Protein AF-A0A1Q8SR42-F1 (afdb_monomer)

pLDDT: mean 71.69, std 20.74, range [32.56, 95.12]

Solvent-accessible surface area (backbone atoms only — not comparable to full-atom values): 9756 Å² total; per-residue (Å²): 141,80,82,85,87,84,89,80,90,85,88,84,90,80,85,90,80,84,77,85,74,76,82,79,74,90,88,49,85,67,69,64,60,68,50,62,45,77,42,57,42,52,32,47,34,38,63,39,79,95,48,88,65,30,14,28,26,35,29,79,81,44,82,86,52,66,36,73,28,71,37,67,66,55,9,49,56,52,43,66,68,43,51,53,65,49,51,52,50,39,49,74,72,72,46,77,87,69,80,56,95,53,84,65,73,58,55,89,78,70,63,89,73,44,79,50,43,38,37,37,40,36,44,47,66,53,96,91,47,76,46,73,46,79,45,70,58,55,72,67,62,46,49,60,59,60,62,71,69,67,73,84,127

Sequence (153 aa):
MDLLPIARSSVSQNAMGRRHQSAVSPDHPEALRTRMQEFFFDVVIRPAGSSRKHWEALVPALPGLRVEAPSDMEVFERLQELIVPFLARQLANGESVPRQSRVGHYMGRYGLVFWQFLWVRLGPLRSGQSVIEPFFPDIDELLMHLDGDVVEE

InterPro domains:
  IPR035069 Antitoxin HicB/UPF0150 [SSF143100] (50-100)

Foldseek 3Di:
DDDDDDDDDDDDDDDDDDDDDPPDDPDDPVVVLQDWDKAKWKWAWAQDPPDNQKIKIDTPQLPPLMDMDRDSVVNVVVSVVVVVVSVVVCVVVVHDRGHDPDPCPCVVPPPHDDIWMKMWIWGRDPPPDTDTDIDTDDPVVVVVVVVVPPPPD

Mean predicted aligned error: 14.63 Å

Organism: NCBI:txid404433

Structure (mmCIF, N/CA/C/O backbone):
data_AF-A0A1Q8SR42-F1
#
_entry.id   AF-A0A1Q8SR42-F1
#
loop_
_atom_site.group_PDB
_atom_site.id
_atom_site.type_symbol
_atom_site.label_atom_id
_atom_site.label_alt_id
_atom_site.label_comp_id
_atom_site.label_asym_id
_atom_site.label_entity_id
_atom_site.label_seq_id
_atom_site.pdbx_PDB_ins_code
_atom_site.Cartn_x
_atom_site.Cartn_y
_atom_site.Cartn_z
_atom_site.occupancy
_atom_site.B_iso_or_equiv
_atom_site.auth_seq_id
_atom_site.auth_comp_id
_atom_site.auth_asym_id
_atom_site.auth_atom_id
_atom_site.pdbx_PDB_model_num
ATOM 1 N N . MET A 1 1 ? 6.366 -8.185 98.482 1.00 36.28 1 MET A N 1
ATOM 2 C CA . MET A 1 1 ? 7.774 -7.755 98.430 1.00 36.28 1 MET A CA 1
ATOM 3 C C . MET A 1 1 ? 8.423 -8.581 97.338 1.00 36.28 1 MET A C 1
ATOM 5 O O . MET A 1 1 ? 8.343 -9.792 97.434 1.00 36.28 1 MET A O 1
ATOM 9 N N . ASP A 1 2 ? 8.946 -8.071 96.237 1.00 36.41 2 ASP A N 1
ATOM 10 C CA . ASP A 1 2 ? 9.178 -6.705 95.793 1.00 36.41 2 ASP A CA 1
ATOM 11 C C . ASP A 1 2 ? 9.471 -6.735 94.280 1.00 36.41 2 ASP A C 1
ATOM 13 O O . ASP A 1 2 ? 10.074 -7.681 93.786 1.00 36.41 2 ASP A O 1
ATOM 17 N N . LEU A 1 3 ? 9.031 -5.669 93.605 1.00 35.62 3 LEU A N 1
ATOM 18 C CA . LEU A 1 3 ? 9.688 -4.951 92.501 1.00 35.62 3 LEU A CA 1
ATOM 19 C C . LEU A 1 3 ? 9.977 -5.646 91.146 1.00 35.62 3 LEU A C 1
ATOM 21 O O . LEU A 1 3 ? 10.879 -6.461 90.981 1.00 35.62 3 LEU A O 1
ATOM 25 N N . LEU A 1 4 ? 9.276 -5.131 90.125 1.00 41.72 4 LEU A N 1
ATOM 26 C CA . LEU A 1 4 ? 9.723 -5.042 88.725 1.00 41.72 4 LEU A CA 1
ATOM 27 C C . LEU A 1 4 ? 11.046 -4.263 88.598 1.00 41.72 4 LEU A C 1
ATOM 29 O O . LEU A 1 4 ? 11.344 -3.409 89.437 1.00 41.72 4 LEU A O 1
ATOM 33 N N . PRO A 1 5 ? 11.700 -4.370 87.429 1.00 53.53 5 PRO A N 1
ATOM 34 C CA . PRO A 1 5 ? 12.157 -3.162 86.753 1.00 53.53 5 PRO A CA 1
ATOM 35 C C . PRO A 1 5 ? 11.677 -3.044 85.296 1.00 53.53 5 PRO A C 1
ATOM 37 O O . PRO A 1 5 ? 11.346 -4.011 84.614 1.00 53.53 5 PRO A O 1
ATOM 40 N N . ILE A 1 6 ? 11.628 -1.782 84.870 1.00 40.09 6 ILE A N 1
ATOM 41 C CA . ILE A 1 6 ? 11.113 -1.206 83.621 1.00 40.09 6 ILE A CA 1
ATOM 42 C C . ILE A 1 6 ? 12.276 -0.932 82.639 1.00 40.09 6 ILE A C 1
ATOM 44 O O . ILE A 1 6 ? 13.402 -0.733 83.086 1.00 40.09 6 ILE A O 1
ATOM 48 N N . ALA A 1 7 ? 11.923 -0.757 81.350 1.00 35.50 7 ALA A N 1
ATOM 49 C CA . ALA A 1 7 ? 12.608 -0.011 80.263 1.00 35.50 7 ALA A CA 1
ATOM 50 C C . ALA A 1 7 ? 13.416 -0.868 79.262 1.00 35.50 7 ALA A C 1
ATOM 52 O O . ALA A 1 7 ? 14.078 -1.808 79.664 1.00 35.50 7 ALA A O 1
ATOM 53 N N . ARG A 1 8 ? 13.486 -0.592 77.948 1.00 34.59 8 ARG A N 1
ATOM 54 C CA . ARG A 1 8 ? 12.867 0.392 77.029 1.00 34.59 8 ARG A CA 1
ATOM 55 C C . ARG A 1 8 ? 13.193 -0.049 75.578 1.00 34.59 8 ARG A C 1
ATOM 57 O O . ARG A 1 8 ? 14.305 -0.484 75.328 1.00 34.59 8 ARG A O 1
ATOM 64 N N . SER A 1 9 ? 12.265 0.211 74.649 1.00 32.56 9 SER A N 1
ATOM 65 C CA . SER A 1 9 ? 12.468 0.693 73.261 1.00 32.56 9 SER A CA 1
ATOM 66 C C . SER A 1 9 ? 13.343 -0.083 72.249 1.00 32.56 9 SER A C 1
ATOM 68 O O . SER A 1 9 ? 14.567 -0.040 72.317 1.00 32.56 9 SER A O 1
ATOM 70 N N . SER A 1 10 ? 12.728 -0.549 71.150 1.00 35.91 10 SER A N 1
ATOM 71 C CA . SER A 1 10 ? 13.102 -0.085 69.798 1.00 35.91 10 SER A CA 1
ATOM 72 C C . SER A 1 10 ? 12.082 -0.448 68.714 1.00 35.91 10 SER A C 1
ATOM 74 O O . SER A 1 10 ? 11.448 -1.496 68.726 1.00 35.91 10 SER A O 1
ATOM 76 N N . VAL A 1 11 ? 11.950 0.510 67.806 1.00 39.16 11 VAL A N 1
ATOM 77 C CA . VAL A 1 11 ? 11.118 0.628 66.605 1.00 39.16 11 VAL A CA 1
ATOM 78 C C . VAL A 1 11 ? 11.545 -0.380 65.527 1.00 39.16 11 VAL A C 1
ATOM 80 O O . VAL A 1 11 ? 12.744 -0.556 65.344 1.00 39.16 11 VAL A O 1
ATOM 83 N N . SER A 1 12 ? 10.610 -0.976 64.771 1.00 36.59 12 SER A N 1
ATOM 84 C CA . SER A 1 12 ? 10.542 -0.793 63.304 1.00 36.59 12 SER A CA 1
ATOM 85 C C . SER A 1 12 ? 9.462 -1.606 62.589 1.00 36.59 12 SER A C 1
ATOM 87 O O . SER A 1 12 ? 9.015 -2.659 63.029 1.00 36.59 12 SER A O 1
ATOM 89 N N . GLN A 1 13 ? 9.063 -1.018 61.465 1.00 43.25 13 GLN A N 1
ATOM 90 C CA . GLN A 1 13 ? 8.022 -1.357 60.505 1.00 43.25 13 GLN A CA 1
ATOM 91 C C . GLN A 1 13 ? 8.231 -2.712 59.809 1.00 43.25 13 GLN A C 1
ATOM 93 O O . GLN A 1 13 ? 9.365 -3.092 59.544 1.00 43.25 13 GLN A O 1
ATOM 98 N N . ASN A 1 14 ? 7.125 -3.370 59.445 1.00 35.06 14 ASN A N 1
ATOM 99 C CA . ASN A 1 14 ? 6.890 -4.081 58.174 1.00 35.06 14 ASN A CA 1
ATOM 100 C C . ASN A 1 14 ? 5.414 -4.531 58.194 1.00 35.06 14 ASN A C 1
ATOM 102 O O . ASN A 1 14 ? 4.994 -5.243 59.095 1.00 35.06 14 ASN A O 1
ATOM 106 N N . ALA A 1 15 ? 4.523 -3.878 57.448 1.00 37.84 15 ALA A N 1
ATOM 107 C CA . ALA A 1 15 ? 4.218 -4.128 56.037 1.00 37.84 15 ALA A CA 1
ATOM 108 C C . ALA A 1 15 ? 3.416 -5.427 55.805 1.00 37.84 15 ALA A C 1
ATOM 110 O O . ALA A 1 15 ? 3.748 -6.485 56.321 1.00 37.84 15 ALA A O 1
ATOM 111 N N . MET A 1 16 ? 2.416 -5.305 54.922 1.00 37.91 16 MET A N 1
ATOM 112 C CA . MET A 1 16 ? 1.675 -6.364 54.219 1.00 37.91 16 MET A CA 1
ATOM 113 C C . MET A 1 16 ? 0.429 -6.972 54.890 1.00 37.91 16 MET A C 1
ATOM 115 O O . MET A 1 16 ? 0.481 -7.890 55.697 1.00 37.91 16 MET A O 1
ATOM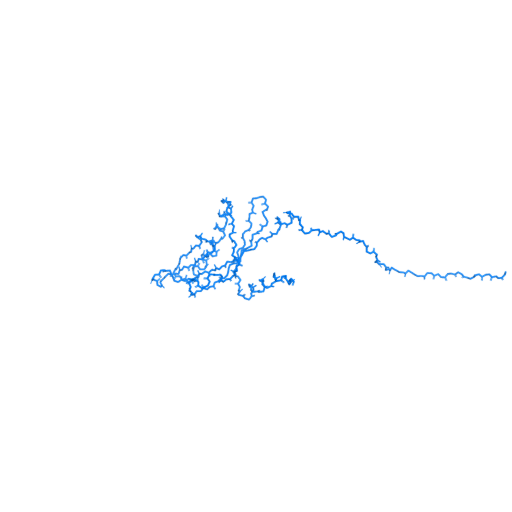 119 N N . GLY A 1 17 ? -0.731 -6.517 54.406 1.00 35.16 17 GLY A N 1
ATOM 120 C CA . GLY A 1 17 ? -2.043 -7.128 54.616 1.00 35.16 17 GLY A CA 1
ATOM 121 C C . GLY A 1 17 ? -3.004 -6.713 53.502 1.00 35.16 17 GLY A C 1
ATOM 122 O O . GLY A 1 17 ? -3.814 -5.811 53.680 1.00 35.16 17 GLY A O 1
ATOM 123 N N . ARG A 1 18 ? -2.798 -7.315 52.324 1.00 44.34 18 ARG A N 1
ATOM 124 C CA . ARG A 1 18 ? -3.604 -7.311 51.085 1.00 44.34 18 ARG A CA 1
ATOM 125 C C . ARG A 1 18 ? -4.975 -6.617 51.175 1.00 44.34 18 ARG A C 1
ATOM 127 O O . ARG A 1 18 ? -5.945 -7.194 51.656 1.00 44.34 18 ARG A O 1
ATOM 134 N N . ARG A 1 19 ? -5.088 -5.430 50.568 1.00 41.66 19 ARG A N 1
ATOM 135 C CA . ARG A 1 19 ? -6.374 -4.967 50.031 1.00 41.66 19 ARG A CA 1
ATOM 136 C C . ARG A 1 19 ? -6.641 -5.744 48.748 1.00 41.66 19 ARG A C 1
ATOM 138 O O . ARG A 1 19 ? -5.844 -5.677 47.816 1.00 41.66 19 ARG A O 1
ATOM 145 N N . HIS A 1 20 ? -7.744 -6.483 48.740 1.00 39.69 20 HIS A N 1
ATOM 146 C CA . HIS A 1 20 ? -8.361 -7.034 47.542 1.00 39.69 20 HIS A CA 1
ATOM 147 C C . HIS A 1 20 ? -8.554 -5.900 46.526 1.00 39.69 20 HIS A C 1
ATOM 149 O O . HIS A 1 20 ? -9.428 -5.052 46.699 1.00 39.69 20 HIS A O 1
ATOM 155 N N . GLN A 1 21 ? -7.701 -5.848 45.503 1.00 42.00 21 GLN A N 1
ATOM 156 C CA . GLN A 1 21 ? -8.004 -5.108 44.288 1.00 42.00 21 GLN A CA 1
ATOM 157 C C . GLN A 1 21 ? -8.996 -5.961 43.510 1.00 42.00 21 GLN A C 1
ATOM 159 O O . GLN A 1 21 ? -8.698 -7.096 43.140 1.00 42.00 21 GLN A O 1
ATOM 164 N N . SER A 1 22 ? -10.200 -5.420 43.360 1.00 37.31 22 SER A N 1
ATOM 165 C CA . SER A 1 22 ? -11.234 -5.928 42.476 1.00 37.31 22 SER A CA 1
ATOM 166 C C . SER A 1 22 ? -10.632 -6.214 41.106 1.00 37.31 22 SER A C 1
ATOM 168 O O . SER A 1 22 ? -10.030 -5.333 40.492 1.00 37.31 22 SER A O 1
ATOM 170 N N . ALA A 1 23 ? -10.799 -7.453 40.651 1.00 38.41 23 ALA A N 1
ATOM 171 C CA . ALA A 1 23 ? -10.556 -7.839 39.276 1.00 38.41 23 ALA A CA 1
ATOM 172 C C . ALA A 1 23 ? -11.360 -6.903 38.362 1.00 38.41 23 ALA A C 1
ATOM 174 O O . ALA A 1 23 ? -12.591 -6.876 38.408 1.00 38.41 23 ALA A O 1
ATOM 175 N N . VAL A 1 24 ? -10.655 -6.094 37.576 1.00 42.50 24 VAL A N 1
ATOM 176 C CA . VAL A 1 24 ? -11.251 -5.338 36.479 1.00 42.50 24 VAL A CA 1
ATOM 177 C C . VAL A 1 24 ? -11.527 -6.345 35.365 1.00 42.50 24 VAL A C 1
ATOM 179 O O . VAL A 1 24 ? -10.607 -6.950 34.823 1.00 42.50 24 VAL A O 1
ATOM 182 N N . SER A 1 25 ? -12.812 -6.562 35.094 1.00 42.00 25 SER A N 1
ATOM 183 C CA . SER A 1 25 ? -13.320 -7.421 34.022 1.00 42.00 25 SER A CA 1
ATOM 184 C C . SER A 1 25 ? -12.855 -6.896 32.649 1.00 42.00 25 SER A C 1
ATOM 186 O O . SER A 1 25 ? -12.915 -5.679 32.455 1.00 42.00 25 SER A O 1
ATOM 188 N N . PRO A 1 26 ? -12.436 -7.737 31.679 1.00 44.97 26 PRO A N 1
ATOM 189 C CA . PRO A 1 26 ? -11.866 -7.257 30.411 1.00 44.97 26 PRO A CA 1
ATOM 190 C C . PRO A 1 26 ? -12.888 -6.684 29.413 1.00 44.97 26 PRO A C 1
ATOM 192 O O . PRO A 1 26 ? -12.495 -6.112 28.400 1.00 44.97 26 PRO A O 1
ATOM 195 N N . ASP A 1 27 ? -14.188 -6.787 29.685 1.00 48.16 27 ASP A N 1
ATOM 196 C CA . ASP A 1 27 ? -15.242 -6.477 28.713 1.00 48.16 27 ASP A CA 1
ATOM 197 C C . ASP A 1 27 ? -15.819 -5.063 28.884 1.00 48.16 27 ASP A C 1
ATOM 199 O O . ASP A 1 27 ? -16.976 -4.876 29.267 1.00 48.16 27 ASP A O 1
ATOM 203 N N . HIS A 1 28 ? -15.015 -4.033 28.608 1.00 44.66 28 HIS A N 1
ATOM 204 C CA . HIS A 1 28 ? -15.524 -2.669 28.416 1.00 44.66 28 HIS A CA 1
ATOM 205 C C . HIS A 1 28 ? -15.305 -2.197 26.968 1.00 44.66 28 HIS A C 1
ATOM 207 O O . HIS A 1 28 ? -14.156 -2.038 26.549 1.00 44.66 28 HIS A O 1
ATOM 213 N N . PRO A 1 29 ? -16.374 -1.882 26.205 1.00 44.47 29 PRO A N 1
ATOM 214 C CA . PRO A 1 29 ? -16.269 -1.397 24.822 1.00 44.47 29 PRO A CA 1
ATOM 215 C C . PRO A 1 29 ? -15.573 -0.027 24.695 1.00 44.47 29 PRO A C 1
ATOM 217 O O . PRO A 1 29 ? -15.239 0.403 23.592 1.00 44.47 29 PRO A O 1
ATOM 220 N N . GLU A 1 30 ? -15.309 0.657 25.812 1.00 43.16 30 GLU A N 1
ATOM 221 C CA . GLU A 1 30 ? -14.536 1.902 25.863 1.00 43.16 30 GLU A CA 1
ATOM 222 C C . GLU A 1 30 ? -13.015 1.684 25.797 1.00 43.16 30 GLU A C 1
ATOM 224 O O . GLU A 1 30 ? -12.315 2.506 25.209 1.00 43.16 30 GLU A O 1
ATOM 229 N N . ALA A 1 31 ? -12.494 0.558 26.302 1.00 43.19 31 ALA A N 1
ATOM 230 C CA . ALA A 1 31 ? -11.059 0.244 26.249 1.00 43.19 31 ALA A CA 1
ATOM 231 C C . ALA A 1 31 ? -10.574 -0.114 24.829 1.00 43.19 31 ALA A C 1
ATOM 233 O O . ALA A 1 31 ? -9.379 -0.055 24.538 1.00 43.19 31 ALA A O 1
ATOM 234 N N . LEU A 1 32 ? -11.505 -0.445 23.928 1.00 46.22 32 LEU A N 1
ATOM 235 C CA . LEU A 1 32 ? -11.246 -0.643 22.499 1.00 46.22 32 LEU A CA 1
ATOM 236 C C . LEU A 1 32 ? -11.115 0.681 21.729 1.00 46.22 32 LEU A C 1
ATOM 238 O O . LEU A 1 32 ? -10.558 0.688 20.635 1.00 46.22 32 LEU A O 1
ATOM 242 N N . ARG A 1 33 ? -11.592 1.810 22.278 1.00 48.62 33 ARG A N 1
ATOM 243 C CA . ARG A 1 33 ? -11.553 3.120 21.595 1.00 48.62 33 ARG A CA 1
ATOM 244 C C . ARG A 1 33 ? -10.207 3.837 21.699 1.00 48.62 33 ARG A C 1
ATOM 246 O O . ARG A 1 33 ? -9.967 4.780 20.951 1.00 48.62 33 ARG A O 1
ATOM 253 N N . THR A 1 34 ? -9.336 3.403 22.602 1.00 52.50 34 THR A N 1
ATOM 254 C CA . THR A 1 34 ? -8.023 4.014 22.864 1.00 52.50 34 THR A CA 1
ATOM 255 C C . THR A 1 34 ? -6.846 3.207 22.330 1.00 52.50 34 THR A C 1
ATOM 257 O O . THR A 1 34 ? -5.720 3.701 22.377 1.00 52.50 34 THR A O 1
ATOM 260 N N . ARG A 1 35 ? -7.070 1.994 21.808 1.00 62.00 35 ARG A N 1
ATOM 261 C CA . ARG A 1 35 ? -5.990 1.196 21.224 1.00 62.00 35 ARG A CA 1
ATOM 262 C C . ARG A 1 35 ? -5.749 1.601 19.779 1.00 62.00 35 ARG A C 1
ATOM 264 O O . ARG A 1 35 ? -6.666 1.654 18.963 1.00 62.00 35 ARG A O 1
ATOM 271 N N . MET A 1 36 ? -4.487 1.876 19.494 1.00 75.00 36 MET A N 1
ATOM 272 C CA . MET A 1 36 ? -3.977 1.998 18.141 1.00 75.00 36 MET A CA 1
ATOM 273 C C . MET A 1 36 ? -4.236 0.678 17.408 1.00 75.00 36 MET A C 1
ATOM 275 O O . MET A 1 36 ? -3.935 -0.390 17.939 1.00 75.00 36 MET A O 1
ATOM 279 N N . GLN A 1 37 ? -4.866 0.746 16.240 1.00 82.94 37 GLN A N 1
ATOM 280 C CA . GLN A 1 37 ? -5.154 -0.437 15.436 1.00 82.94 37 GLN A CA 1
ATOM 281 C C . GLN A 1 37 ? -4.019 -0.669 14.452 1.00 82.94 37 GLN A C 1
ATOM 283 O O . GLN A 1 37 ? -3.566 0.267 13.800 1.00 82.94 37 GLN A O 1
ATOM 288 N N . GLU A 1 38 ? -3.592 -1.917 14.329 1.00 85.19 38 GLU A N 1
ATOM 289 C CA . GLU A 1 38 ? -2.465 -2.299 13.488 1.00 85.19 38 GLU A CA 1
ATOM 290 C C . GLU A 1 38 ? -2.941 -3.177 12.336 1.00 85.19 38 GLU A C 1
ATOM 292 O O . GLU A 1 38 ? -3.799 -4.046 12.507 1.00 85.19 38 GLU A O 1
ATOM 297 N N . PHE A 1 39 ? -2.401 -2.917 11.150 1.00 87.44 39 PHE A N 1
ATOM 298 C CA . PHE A 1 39 ? -2.730 -3.623 9.921 1.00 87.44 39 PHE A CA 1
ATOM 299 C C . PHE A 1 39 ? -1.444 -4.010 9.211 1.00 87.44 39 PHE A C 1
ATOM 301 O O . PHE A 1 39 ? -0.546 -3.185 9.074 1.00 87.44 39 PHE A O 1
ATOM 308 N N . PHE A 1 40 ? -1.385 -5.244 8.726 1.00 88.31 40 PHE A N 1
ATOM 309 C CA . PHE A 1 40 ? -0.250 -5.769 7.977 1.00 88.31 40 PHE A CA 1
ATOM 310 C C . PHE A 1 40 ? -0.697 -6.122 6.570 1.00 88.31 40 PHE A C 1
ATOM 312 O O . PHE A 1 40 ? -1.754 -6.727 6.379 1.00 88.31 40 PHE A O 1
ATOM 319 N N . PHE A 1 41 ? 0.111 -5.746 5.592 1.00 89.94 41 PHE A N 1
ATOM 320 C CA . PHE A 1 41 ? -0.210 -5.886 4.188 1.00 89.94 41 PHE A CA 1
ATOM 321 C C . PHE A 1 41 ? 0.961 -6.446 3.400 1.00 89.94 41 PHE A C 1
ATOM 323 O O . PHE A 1 41 ? 2.118 -6.080 3.606 1.00 89.94 41 PHE A O 1
ATOM 330 N N . ASP A 1 42 ? 0.614 -7.292 2.441 1.00 90.50 42 ASP A N 1
ATOM 331 C CA . ASP A 1 42 ? 1.526 -7.743 1.404 1.00 90.50 42 ASP A CA 1
ATOM 332 C C . ASP A 1 42 ? 1.714 -6.643 0.355 1.00 90.50 42 ASP A C 1
ATOM 334 O O . ASP A 1 42 ? 0.737 -6.103 -0.171 1.00 90.50 42 ASP A O 1
ATOM 338 N N . VAL A 1 43 ? 2.962 -6.353 -0.002 1.00 92.00 43 VAL A N 1
ATOM 339 C CA . VAL A 1 43 ? 3.308 -5.441 -1.092 1.00 92.00 43 VAL A CA 1
ATOM 340 C C . VAL A 1 43 ? 3.981 -6.232 -2.203 1.00 92.00 43 VAL A C 1
ATOM 342 O O . VAL A 1 43 ? 5.003 -6.890 -2.000 1.00 92.00 43 VAL A O 1
ATOM 345 N N . VAL A 1 44 ? 3.409 -6.144 -3.401 1.00 92.19 44 VAL A N 1
ATOM 346 C CA . VAL A 1 44 ? 3.912 -6.825 -4.594 1.00 92.19 44 VAL A CA 1
ATOM 347 C C . VAL A 1 44 ? 4.574 -5.807 -5.503 1.00 92.19 44 VAL A C 1
ATOM 349 O O . VAL A 1 44 ? 3.904 -4.875 -5.944 1.00 92.19 44 VAL A O 1
ATOM 352 N N . ILE A 1 45 ? 5.850 -6.015 -5.829 1.00 92.06 45 ILE A N 1
ATOM 353 C CA . ILE A 1 45 ? 6.587 -5.228 -6.821 1.00 92.06 45 ILE A CA 1
ATOM 354 C C . ILE A 1 45 ? 6.990 -6.147 -7.976 1.00 92.06 45 ILE A C 1
ATOM 356 O O . ILE A 1 45 ? 7.604 -7.198 -7.771 1.00 92.06 45 ILE A O 1
ATOM 360 N N . ARG A 1 46 ? 6.623 -5.784 -9.207 1.00 90.88 46 ARG A N 1
ATOM 361 C CA . ARG A 1 46 ? 6.889 -6.604 -10.401 1.00 90.88 46 ARG A CA 1
ATOM 362 C C . ARG A 1 46 ? 6.925 -5.779 -11.688 1.00 90.88 46 ARG A C 1
ATOM 364 O O . ARG A 1 46 ? 6.440 -4.657 -11.682 1.00 90.88 46 ARG A O 1
ATOM 371 N N . PRO A 1 47 ? 7.446 -6.306 -12.808 1.00 90.00 47 PRO A N 1
ATOM 372 C CA . PRO A 1 47 ? 7.350 -5.642 -14.103 1.00 90.00 47 PRO A CA 1
ATOM 373 C C . PRO A 1 47 ? 5.889 -5.425 -14.522 1.00 90.00 47 PRO A C 1
ATOM 375 O O . PRO A 1 47 ? 5.064 -6.336 -14.416 1.00 90.00 47 PRO A O 1
ATOM 378 N N . ALA A 1 48 ? 5.579 -4.231 -15.019 1.00 86.56 48 ALA A N 1
ATOM 379 C CA . ALA A 1 48 ? 4.251 -3.858 -15.483 1.00 86.56 48 ALA A CA 1
ATOM 380 C C . ALA A 1 48 ? 4.014 -4.360 -16.920 1.00 86.56 48 ALA A C 1
ATOM 382 O O . ALA A 1 48 ? 4.693 -3.966 -17.871 1.00 86.56 48 ALA A O 1
ATOM 383 N N . GLY A 1 49 ? 3.011 -5.224 -17.093 1.00 75.88 49 GLY A N 1
ATOM 384 C CA . GLY A 1 49 ? 2.638 -5.764 -18.403 1.00 75.88 49 GLY A CA 1
ATOM 385 C C . GLY A 1 49 ? 3.752 -6.578 -19.079 1.00 75.88 49 GLY A C 1
ATOM 386 O O . GLY A 1 49 ? 4.640 -7.133 -18.440 1.00 75.88 49 GLY A O 1
ATOM 387 N N . SER A 1 50 ? 3.697 -6.683 -20.408 1.00 67.06 50 SER A N 1
ATOM 388 C CA . SER A 1 50 ? 4.656 -7.460 -21.213 1.00 67.06 50 SER A CA 1
ATOM 389 C C . SER A 1 50 ? 5.964 -6.715 -21.523 1.00 67.06 50 SER A C 1
ATOM 391 O O . SER A 1 50 ? 6.897 -7.308 -22.068 1.00 67.06 50 SER A O 1
ATOM 393 N N . SER A 1 51 ? 6.067 -5.431 -21.166 1.00 63.66 51 SER A N 1
ATOM 394 C CA . SER A 1 51 ? 7.271 -4.620 -21.351 1.00 63.66 51 SER A CA 1
ATOM 395 C C . SER A 1 51 ? 8.068 -4.560 -20.050 1.00 63.66 51 SER A C 1
ATOM 397 O O . SER A 1 51 ? 7.653 -3.919 -19.093 1.00 63.66 51 SER A O 1
ATOM 399 N N . ARG A 1 52 ? 9.274 -5.142 -20.026 1.00 69.00 52 ARG A N 1
ATOM 400 C CA . ARG A 1 52 ? 10.194 -5.102 -18.865 1.00 69.00 52 ARG A CA 1
ATOM 401 C C . ARG A 1 52 ? 10.791 -3.714 -18.565 1.00 69.00 52 ARG A C 1
ATOM 403 O O . ARG A 1 52 ? 11.810 -3.621 -17.893 1.00 69.00 52 ARG A O 1
ATOM 410 N N . LYS A 1 53 ? 10.224 -2.644 -19.127 1.00 82.69 53 LYS A N 1
ATOM 411 C CA . LYS A 1 53 ? 10.731 -1.269 -18.992 1.00 82.69 53 LYS A CA 1
ATOM 412 C C . LYS A 1 53 ? 10.045 -0.472 -17.887 1.00 82.69 53 LYS A C 1
ATOM 414 O O . LYS A 1 53 ? 10.489 0.629 -17.599 1.00 82.69 53 LYS A O 1
ATOM 419 N N . HIS A 1 54 ? 8.956 -0.998 -17.339 1.00 89.44 54 HIS A N 1
ATOM 420 C CA . HIS A 1 54 ? 8.230 -0.384 -16.240 1.00 89.44 54 HIS A CA 1
ATOM 421 C C . HIS A 1 54 ? 7.958 -1.437 -15.181 1.00 89.44 54 HIS A C 1
ATOM 423 O O . HIS A 1 54 ? 7.850 -2.629 -15.475 1.00 89.44 54 HIS A O 1
ATOM 429 N N . TRP A 1 55 ? 7.843 -0.964 -13.958 1.00 92.56 55 TRP A N 1
ATOM 430 C CA . TRP A 1 55 ? 7.510 -1.714 -12.772 1.00 92.56 55 TRP A CA 1
ATOM 431 C C . TRP A 1 55 ? 6.178 -1.224 -12.240 1.00 92.56 55 TRP A C 1
ATOM 433 O O . TRP A 1 55 ? 5.759 -0.097 -12.505 1.00 92.56 55 TRP A O 1
ATOM 443 N N . GLU A 1 56 ? 5.517 -2.087 -11.490 1.00 93.31 56 GLU A N 1
ATOM 444 C CA . GLU A 1 56 ? 4.341 -1.774 -10.710 1.00 93.31 56 GLU A CA 1
ATOM 445 C C . GLU A 1 56 ? 4.532 -2.216 -9.264 1.00 93.31 56 GLU A C 1
ATOM 447 O O . GLU A 1 56 ? 5.061 -3.300 -9.013 1.00 93.31 56 GLU A O 1
ATOM 452 N N . ALA A 1 57 ? 4.066 -1.387 -8.334 1.00 94.19 57 ALA A N 1
ATOM 453 C CA . ALA A 1 57 ? 3.879 -1.736 -6.934 1.00 94.19 57 ALA A CA 1
ATOM 454 C C . ALA A 1 57 ? 2.384 -1.717 -6.611 1.00 94.19 57 ALA A C 1
ATOM 456 O O . ALA A 1 57 ? 1.674 -0.787 -7.003 1.00 94.19 57 ALA A O 1
ATOM 457 N N . LEU A 1 58 ? 1.887 -2.733 -5.910 1.00 93.19 58 LEU A N 1
ATOM 458 C CA . LEU A 1 58 ? 0.486 -2.810 -5.496 1.00 93.19 58 LEU A CA 1
ATOM 459 C C . LEU A 1 58 ? 0.329 -3.513 -4.151 1.00 93.19 58 LEU A C 1
ATOM 461 O O . LEU A 1 58 ? 1.129 -4.377 -3.791 1.00 93.19 58 LEU A O 1
ATOM 465 N N . VAL A 1 59 ? -0.750 -3.172 -3.448 1.00 93.25 59 VAL A N 1
ATOM 466 C CA . VAL A 1 59 ? -1.153 -3.821 -2.196 1.00 93.25 59 VAL A CA 1
ATOM 467 C C . VAL A 1 59 ? -2.448 -4.594 -2.452 1.00 93.25 59 VAL A C 1
ATOM 469 O O . VAL A 1 59 ? -3.505 -3.972 -2.552 1.00 93.25 59 VAL A O 1
ATOM 472 N N . PRO A 1 60 ? -2.429 -5.936 -2.590 1.00 90.94 60 PRO A N 1
ATOM 473 C CA . PRO A 1 60 ? -3.606 -6.697 -3.022 1.00 90.94 60 PRO A CA 1
ATOM 474 C C . PRO A 1 60 ? -4.819 -6.536 -2.100 1.00 90.94 60 PRO A C 1
ATOM 476 O O . PRO A 1 60 ? -5.957 -6.537 -2.565 1.00 90.94 60 PRO A O 1
ATOM 479 N N . ALA A 1 61 ? -4.568 -6.377 -0.800 1.00 90.75 61 ALA A N 1
ATOM 480 C CA . ALA A 1 61 ? -5.596 -6.148 0.206 1.00 90.75 61 ALA A CA 1
ATOM 481 C C . ALA A 1 61 ? -6.172 -4.720 0.185 1.00 90.75 61 ALA A C 1
ATOM 483 O O . ALA A 1 61 ? -7.219 -4.503 0.781 1.00 90.75 61 ALA A O 1
ATOM 484 N N . LEU A 1 62 ? -5.543 -3.771 -0.518 1.00 92.00 62 LEU A N 1
ATOM 485 C CA . LEU A 1 62 ? -6.028 -2.402 -0.721 1.00 92.00 62 LEU A CA 1
ATOM 486 C C . LEU A 1 62 ? -6.279 -2.162 -2.221 1.00 92.00 62 LEU A C 1
ATOM 488 O O . LEU A 1 62 ? -5.466 -1.524 -2.897 1.00 92.00 62 LEU A O 1
ATOM 492 N N . PRO A 1 63 ? -7.392 -2.675 -2.783 1.00 89.12 63 PRO A N 1
ATOM 493 C CA . PRO A 1 63 ? -7.700 -2.498 -4.196 1.00 89.12 63 PRO A CA 1
ATOM 494 C C . PRO A 1 63 ? -7.696 -1.018 -4.590 1.00 89.12 63 PRO A C 1
ATOM 496 O O . PRO A 1 63 ? -8.314 -0.185 -3.933 1.00 89.12 63 PRO A O 1
ATOM 499 N N . GLY A 1 64 ? -7.002 -0.696 -5.680 1.00 90.94 64 GLY A N 1
ATOM 500 C CA . GLY A 1 64 ? -6.837 0.681 -6.152 1.00 90.94 64 GLY A CA 1
ATOM 501 C C . GLY A 1 64 ? -5.564 1.370 -5.656 1.00 90.94 64 GLY A C 1
ATOM 502 O O . GLY A 1 64 ? -5.160 2.358 -6.266 1.00 90.94 64 GLY A O 1
ATOM 503 N N . LEU A 1 65 ? -4.878 0.830 -4.642 1.00 94.50 65 LEU A N 1
ATOM 504 C CA . LEU A 1 65 ? -3.528 1.262 -4.294 1.00 94.50 65 LEU A CA 1
ATOM 505 C C . LEU A 1 65 ? -2.511 0.554 -5.200 1.00 94.50 65 LEU A C 1
ATOM 507 O O . LEU A 1 65 ? -2.052 -0.558 -4.923 1.00 94.50 65 LEU A O 1
ATOM 511 N N . ARG A 1 66 ? -2.200 1.206 -6.321 1.00 93.88 66 ARG A N 1
ATOM 512 C CA . ARG A 1 66 ? -1.248 0.742 -7.333 1.00 93.88 66 ARG A CA 1
ATOM 513 C C . ARG A 1 66 ? -0.472 1.921 -7.899 1.00 93.88 66 ARG A C 1
ATOM 515 O O . ARG A 1 66 ? -1.047 2.978 -8.149 1.00 93.88 66 ARG A O 1
ATOM 522 N N . VAL A 1 67 ? 0.811 1.707 -8.150 1.00 95.06 67 VAL A N 1
ATOM 523 C CA . VAL A 1 67 ? 1.715 2.689 -8.746 1.00 95.06 67 VAL A CA 1
ATOM 524 C C . VAL A 1 67 ? 2.519 2.031 -9.857 1.00 95.06 67 VAL A C 1
ATOM 526 O O . VAL A 1 67 ? 2.892 0.870 -9.728 1.00 95.06 67 VAL A O 1
ATOM 529 N N . GLU A 1 68 ? 2.805 2.776 -10.924 1.00 94.38 68 GLU A N 1
ATOM 530 C CA . GLU A 1 68 ? 3.727 2.373 -11.989 1.00 94.38 68 GLU A CA 1
ATOM 531 C C . GLU A 1 68 ? 4.869 3.389 -12.134 1.00 94.38 68 GLU A C 1
ATOM 533 O O . GLU A 1 68 ? 4.664 4.601 -11.988 1.00 94.38 68 GLU A O 1
ATOM 538 N N . ALA A 1 69 ? 6.078 2.897 -12.407 1.00 94.12 69 ALA A N 1
ATOM 539 C CA . ALA A 1 69 ? 7.275 3.712 -12.599 1.00 94.12 69 ALA A CA 1
ATOM 540 C C . ALA A 1 69 ? 8.355 2.955 -13.403 1.00 94.12 69 ALA A C 1
ATOM 542 O O . ALA A 1 69 ? 8.279 1.734 -13.536 1.00 94.12 69 ALA A O 1
ATOM 543 N N . PRO A 1 70 ? 9.360 3.646 -13.967 1.00 93.25 70 PRO A N 1
ATOM 544 C CA . PRO A 1 70 ? 10.462 3.023 -14.707 1.00 93.25 70 PRO A CA 1
ATOM 545 C C . PRO A 1 70 ? 11.312 1.992 -13.940 1.00 93.25 70 PRO A C 1
ATOM 547 O O . PRO A 1 70 ? 11.911 1.125 -14.577 1.00 93.25 70 PRO A O 1
ATOM 550 N N . SER A 1 71 ? 11.379 2.056 -12.605 1.00 92.06 71 SER A N 1
ATOM 551 C CA . SER A 1 71 ? 12.161 1.129 -11.769 1.00 92.06 71 SER A CA 1
ATOM 552 C C . SER A 1 71 ? 11.365 0.599 -10.574 1.00 92.06 71 SER A C 1
ATOM 554 O O . SER A 1 71 ? 10.366 1.190 -10.165 1.00 92.06 71 SER A O 1
ATOM 556 N N . ASP A 1 72 ? 11.826 -0.522 -10.023 1.00 90.56 72 ASP A N 1
ATOM 557 C CA . ASP A 1 72 ? 11.349 -1.136 -8.781 1.00 90.56 72 ASP A CA 1
ATOM 558 C C . ASP A 1 72 ? 11.495 -0.194 -7.575 1.00 90.56 72 ASP A C 1
ATOM 560 O O . ASP A 1 72 ? 10.568 -0.04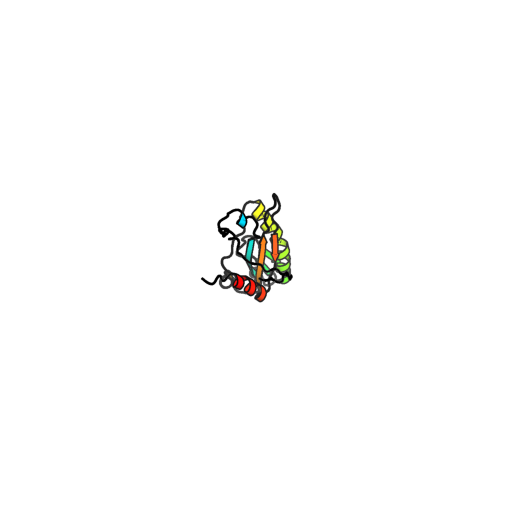9 -6.780 1.00 90.56 72 ASP A O 1
ATOM 564 N N . MET A 1 73 ? 12.630 0.500 -7.478 1.00 92.19 73 MET A N 1
ATOM 565 C CA . MET A 1 73 ? 12.876 1.488 -6.429 1.00 92.19 73 MET A CA 1
ATOM 566 C C . MET A 1 73 ? 11.898 2.667 -6.525 1.00 92.19 73 MET A C 1
ATOM 568 O O . MET A 1 73 ? 11.281 3.040 -5.530 1.00 92.19 73 MET A O 1
ATOM 572 N N . GLU A 1 74 ? 11.675 3.202 -7.728 1.00 94.62 74 GLU A N 1
ATOM 573 C CA . GLU A 1 74 ? 10.787 4.353 -7.926 1.00 94.62 74 GLU A CA 1
ATOM 574 C C . GLU A 1 74 ? 9.313 3.998 -7.666 1.00 94.62 74 GLU A C 1
ATOM 576 O O . GLU A 1 74 ? 8.572 4.815 -7.116 1.00 94.62 74 GLU A O 1
ATOM 581 N N . VAL A 1 75 ? 8.857 2.780 -8.005 1.00 94.31 75 VAL A N 1
ATOM 582 C CA . VAL A 1 75 ? 7.495 2.360 -7.620 1.00 94.31 75 VAL A CA 1
ATOM 583 C C . VAL A 1 75 ? 7.349 2.177 -6.119 1.00 94.31 75 VAL A C 1
ATOM 585 O O . VAL A 1 75 ? 6.277 2.466 -5.588 1.00 94.31 75 VAL A O 1
ATOM 588 N N . PHE A 1 76 ? 8.396 1.716 -5.435 1.00 92.19 76 PHE A N 1
ATOM 589 C CA . PHE A 1 76 ? 8.368 1.564 -3.989 1.00 92.19 76 PHE A CA 1
ATOM 590 C C . PHE A 1 76 ? 8.296 2.923 -3.290 1.00 92.19 76 PHE A C 1
ATOM 592 O O . PHE A 1 76 ? 7.403 3.130 -2.475 1.00 92.19 76 PHE A O 1
ATOM 599 N N . GLU A 1 77 ? 9.163 3.871 -3.651 1.00 93.12 77 GLU A N 1
ATOM 600 C CA . GLU A 1 77 ? 9.155 5.238 -3.108 1.00 93.12 77 GLU A CA 1
ATOM 601 C C . GLU A 1 77 ? 7.793 5.914 -3.305 1.00 93.12 77 GLU A C 1
ATOM 603 O O . GLU A 1 77 ? 7.171 6.382 -2.351 1.00 93.12 77 GLU A O 1
ATOM 608 N N . ARG A 1 78 ? 7.252 5.867 -4.525 1.00 95.12 78 ARG A N 1
ATOM 609 C CA . ARG A 1 78 ? 5.933 6.444 -4.813 1.00 95.12 78 ARG A CA 1
ATOM 610 C C . ARG A 1 78 ? 4.790 5.743 -4.076 1.00 95.12 78 ARG A C 1
ATOM 612 O O . ARG A 1 78 ?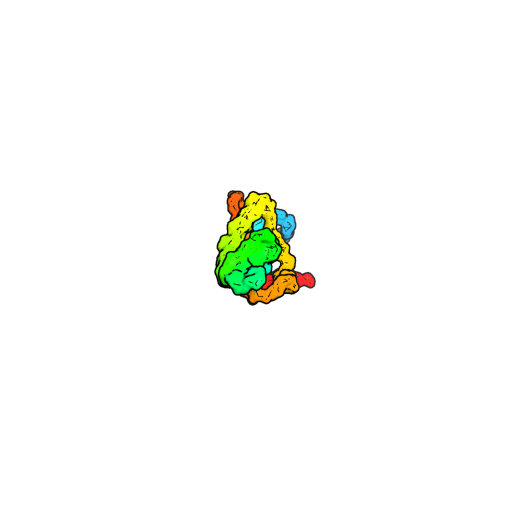 3.790 6.382 -3.755 1.00 95.12 78 ARG A O 1
ATOM 619 N N . LEU A 1 79 ? 4.896 4.440 -3.802 1.00 94.44 79 LEU A N 1
ATOM 620 C CA . LEU A 1 79 ? 3.907 3.737 -2.980 1.00 94.44 79 LEU A CA 1
ATOM 621 C C . LEU A 1 79 ? 3.916 4.263 -1.534 1.00 94.44 79 LEU A C 1
ATOM 623 O O . LEU A 1 79 ? 2.843 4.458 -0.959 1.00 94.44 79 LEU A O 1
ATOM 627 N N . GLN A 1 80 ? 5.100 4.528 -0.967 1.00 90.25 80 GLN A N 1
ATOM 628 C CA . GLN A 1 80 ? 5.244 5.114 0.374 1.00 90.25 80 GLN A CA 1
ATOM 629 C C . GLN A 1 80 ? 4.624 6.514 0.457 1.00 90.25 80 GLN A C 1
ATOM 631 O O . GLN A 1 80 ? 4.005 6.861 1.459 1.00 90.25 80 GLN A O 1
ATOM 636 N N . GLU A 1 81 ? 4.730 7.306 -0.609 1.00 90.75 81 GLU A N 1
ATOM 637 C CA . GLU A 1 81 ? 4.082 8.620 -0.686 1.00 90.75 81 GLU A CA 1
ATOM 638 C C . GLU A 1 81 ? 2.552 8.509 -0.803 1.00 90.75 81 GLU A C 1
ATOM 640 O O . GLU A 1 81 ? 1.816 9.350 -0.279 1.00 90.75 81 GLU A O 1
ATOM 645 N N . LEU A 1 82 ? 2.051 7.467 -1.478 1.00 93.62 82 LEU A N 1
ATOM 646 C CA . LEU A 1 82 ? 0.632 7.325 -1.805 1.00 93.62 82 LEU A CA 1
ATOM 647 C C . LEU A 1 82 ? -0.205 6.665 -0.697 1.00 93.62 82 LEU A C 1
ATOM 649 O O . LEU A 1 82 ? -1.408 6.922 -0.617 1.00 93.62 82 LEU A O 1
ATOM 653 N N . ILE A 1 83 ? 0.390 5.834 0.166 1.00 91.62 83 ILE A N 1
ATOM 654 C CA . ILE A 1 83 ? -0.359 5.057 1.171 1.00 91.62 83 ILE A CA 1
ATOM 655 C C . ILE A 1 83 ? -1.147 5.946 2.145 1.00 91.62 83 ILE A C 1
ATOM 657 O O . ILE A 1 83 ? -2.327 5.693 2.394 1.00 91.62 83 ILE A O 1
ATOM 661 N N . VAL A 1 84 ? -0.539 7.020 2.657 1.00 89.31 84 VAL A N 1
ATOM 662 C CA . VAL A 1 84 ? -1.189 7.935 3.610 1.00 89.31 84 VAL A CA 1
ATOM 663 C C . VAL A 1 84 ? -2.395 8.647 2.986 1.00 89.31 84 VAL A C 1
ATOM 665 O O . VAL A 1 84 ? -3.495 8.515 3.531 1.00 89.31 84 VAL A O 1
ATOM 668 N N . PRO A 1 85 ? -2.269 9.371 1.852 1.00 89.75 85 PRO A N 1
ATOM 669 C CA . PRO A 1 85 ? -3.418 10.039 1.244 1.00 89.75 85 PRO A CA 1
ATOM 670 C C . PRO A 1 85 ? -4.485 9.057 0.742 1.00 89.75 85 PRO A C 1
ATOM 672 O O . PRO A 1 85 ? -5.668 9.408 0.734 1.00 89.75 85 PRO A O 1
ATOM 675 N N . PHE A 1 86 ? -4.106 7.835 0.351 1.00 92.62 86 PHE A N 1
ATOM 676 C CA . PHE A 1 86 ? -5.055 6.785 -0.019 1.00 92.62 86 PHE A CA 1
ATOM 677 C C . PHE A 1 86 ? -5.925 6.368 1.174 1.00 92.62 86 PHE A C 1
ATOM 679 O O . PHE A 1 86 ? -7.153 6.452 1.104 1.00 92.62 86 PHE A O 1
ATOM 686 N N . LEU A 1 87 ? -5.301 5.987 2.293 1.00 90.06 87 LEU A N 1
ATOM 687 C CA . LEU A 1 87 ? -6.014 5.560 3.499 1.00 90.06 87 LEU A CA 1
ATOM 688 C C . LEU A 1 87 ? -6.818 6.702 4.129 1.00 90.06 87 LEU A C 1
ATOM 690 O O . LEU A 1 87 ? -7.937 6.485 4.586 1.00 90.06 87 LEU A O 1
ATOM 694 N N . ALA A 1 88 ? -6.298 7.932 4.099 1.00 87.06 88 ALA A N 1
ATOM 695 C CA . ALA A 1 88 ? -7.021 9.104 4.583 1.00 87.06 88 ALA A CA 1
ATOM 696 C C . ALA A 1 88 ? -8.331 9.317 3.811 1.00 87.06 88 ALA A C 1
ATOM 698 O O . ALA A 1 88 ? -9.368 9.588 4.414 1.00 87.06 88 ALA A O 1
ATOM 699 N N . ARG A 1 89 ? -8.302 9.149 2.482 1.00 89.62 89 ARG A N 1
ATOM 700 C CA . ARG A 1 89 ? -9.498 9.244 1.637 1.00 89.62 89 ARG A CA 1
ATOM 701 C C . ARG A 1 89 ? -10.488 8.121 1.927 1.00 89.62 89 ARG A C 1
ATOM 703 O O . ARG A 1 89 ? -11.677 8.394 2.045 1.00 89.62 89 ARG A O 1
ATOM 710 N N . GLN A 1 90 ? -10.000 6.890 2.063 1.00 88.94 90 GLN A N 1
ATOM 711 C CA . GLN A 1 90 ? -10.825 5.730 2.397 1.00 88.94 90 GLN A CA 1
ATOM 712 C C . GLN A 1 90 ? -11.584 5.959 3.716 1.00 88.94 90 GLN A C 1
ATOM 714 O O . GLN A 1 90 ? -12.812 5.892 3.757 1.00 88.94 90 GLN A O 1
ATOM 719 N N . LEU A 1 91 ? -10.867 6.362 4.767 1.00 85.88 91 LEU A N 1
ATOM 720 C CA . LEU A 1 91 ? -11.461 6.676 6.067 1.00 85.88 91 LEU A CA 1
ATOM 721 C C . LEU A 1 91 ? -12.437 7.862 6.001 1.00 85.88 91 LEU A C 1
ATOM 723 O O . LEU A 1 91 ? -13.498 7.814 6.621 1.00 85.88 91 LEU A O 1
ATOM 727 N N . ALA A 1 92 ? -12.121 8.911 5.232 1.00 84.06 92 ALA A N 1
ATOM 728 C CA . ALA A 1 92 ? -13.010 10.062 5.046 1.00 84.06 92 ALA A CA 1
ATOM 729 C C . ALA A 1 92 ? -14.330 9.694 4.344 1.00 84.06 92 ALA A C 1
ATOM 731 O O . ALA A 1 92 ? -15.361 10.306 4.619 1.00 84.06 92 ALA A O 1
ATOM 732 N N . ASN A 1 93 ? -14.314 8.668 3.490 1.00 86.56 93 ASN A N 1
ATOM 733 C CA . ASN A 1 93 ? -15.511 8.114 2.857 1.00 86.56 93 ASN A CA 1
ATOM 734 C C . ASN A 1 93 ? -16.320 7.191 3.790 1.00 86.56 93 ASN A C 1
ATOM 736 O O . ASN A 1 93 ? -17.364 6.680 3.388 1.00 86.56 93 ASN A O 1
ATOM 740 N N . GLY A 1 94 ? -15.856 6.959 5.024 1.00 83.94 94 GLY A N 1
ATOM 741 C CA . GLY A 1 94 ? -16.473 6.022 5.965 1.00 83.94 94 GLY A CA 1
ATOM 742 C C . GLY A 1 94 ? -16.173 4.551 5.660 1.00 83.94 94 GLY A C 1
ATOM 743 O O . GLY A 1 94 ? -16.810 3.668 6.234 1.00 83.94 94 GLY A O 1
ATOM 744 N N . GLU A 1 95 ? -15.221 4.270 4.769 1.00 86.44 95 GLU A N 1
ATOM 745 C CA . GLU A 1 95 ? -14.766 2.912 4.485 1.00 86.44 95 GLU A CA 1
ATOM 746 C C . GLU A 1 95 ? -13.794 2.440 5.580 1.00 86.44 95 GLU A C 1
ATOM 748 O O . GLU A 1 95 ? -12.979 3.204 6.103 1.00 86.44 95 GLU A O 1
ATOM 753 N N . SER A 1 96 ? -13.864 1.156 5.932 1.00 83.88 96 SER A N 1
ATOM 754 C CA . SER A 1 96 ? -12.921 0.536 6.864 1.00 83.88 96 SER A CA 1
ATOM 755 C C . SER A 1 96 ? -11.629 0.131 6.162 1.00 83.88 96 SER A C 1
ATOM 757 O O . SER A 1 96 ? -11.676 -0.365 5.036 1.00 83.88 96 SER A O 1
ATOM 759 N N . VAL A 1 97 ? -10.502 0.201 6.871 1.00 85.62 97 VAL A N 1
ATOM 760 C CA . VAL A 1 97 ? -9.250 -0.405 6.402 1.00 85.62 97 VAL A CA 1
ATOM 761 C C . VAL A 1 97 ? -9.379 -1.936 6.462 1.00 85.62 97 VAL A C 1
ATOM 763 O O . VAL A 1 97 ? -9.665 -2.483 7.533 1.00 85.62 97 VAL A O 1
ATOM 766 N N . PRO A 1 98 ? -9.217 -2.650 5.335 1.00 86.00 98 PRO A N 1
ATOM 767 C CA . PRO A 1 98 ? -9.368 -4.097 5.293 1.00 86.00 98 PRO A CA 1
ATOM 768 C C . PRO A 1 98 ? -8.270 -4.784 6.106 1.00 86.00 98 PRO A C 1
ATOM 770 O O . PRO A 1 98 ? -7.110 -4.381 6.088 1.00 86.00 98 PRO A O 1
ATOM 773 N N . ARG A 1 99 ? -8.635 -5.860 6.808 1.00 82.88 99 ARG A N 1
ATOM 774 C CA . ARG A 1 99 ? -7.671 -6.709 7.513 1.00 82.88 99 ARG A CA 1
ATOM 775 C C . ARG A 1 99 ? -7.183 -7.824 6.600 1.00 82.88 99 ARG A C 1
ATOM 777 O O . ARG A 1 99 ? -7.989 -8.540 6.007 1.00 82.88 99 ARG A O 1
ATOM 784 N N . GLN A 1 100 ? -5.870 -8.006 6.537 1.00 80.94 100 GLN A N 1
ATOM 785 C CA . GLN A 1 100 ? -5.269 -9.202 5.960 1.00 80.94 100 GLN A CA 1
ATOM 786 C C . GLN A 1 100 ? -5.157 -10.269 7.053 1.00 80.94 100 GLN A C 1
ATOM 788 O O . GLN A 1 100 ? -4.636 -10.001 8.131 1.00 80.94 100 GLN A O 1
ATOM 793 N N . SER A 1 101 ? -5.665 -11.475 6.794 1.00 71.50 101 SER A N 1
ATOM 794 C CA . SER A 1 101 ? -5.733 -12.532 7.814 1.00 71.50 101 SER A CA 1
ATOM 795 C C . SER A 1 101 ? -4.377 -13.150 8.159 1.00 71.50 101 SER A C 1
ATOM 797 O O . SER A 1 101 ? -4.225 -13.732 9.224 1.00 71.50 101 SER A O 1
ATOM 799 N N . ARG A 1 102 ? -3.412 -13.082 7.238 1.00 78.50 102 ARG A N 1
ATOM 800 C CA . ARG A 1 102 ? -2.036 -13.554 7.424 1.00 78.50 102 ARG A CA 1
ATOM 801 C C . ARG A 1 102 ? -1.102 -12.795 6.502 1.00 78.50 102 ARG A C 1
ATOM 803 O O . ARG A 1 102 ? -1.503 -12.438 5.394 1.00 78.50 102 ARG A O 1
ATOM 810 N N . VAL A 1 103 ? 0.140 -12.614 6.912 1.00 79.62 103 VAL A N 1
ATOM 811 C CA . VAL A 1 103 ? 1.187 -12.099 6.032 1.00 79.62 103 VAL A CA 1
ATOM 812 C C . VAL A 1 103 ? 1.603 -13.164 5.005 1.00 79.62 103 VAL A C 1
ATOM 814 O O . VAL A 1 103 ? 1.504 -14.363 5.265 1.00 79.62 103 VAL A O 1
ATOM 817 N N . GLY A 1 104 ? 1.979 -12.744 3.797 1.00 79.44 104 GLY A N 1
ATOM 818 C CA . GLY A 1 104 ? 2.328 -13.632 2.689 1.00 79.44 104 GLY A CA 1
ATOM 819 C C . GLY A 1 104 ? 1.121 -14.333 2.060 1.00 79.44 104 GLY A C 1
ATOM 820 O O . GLY A 1 104 ? 1.287 -15.260 1.262 1.00 79.44 104 GLY A O 1
ATOM 821 N N . HIS A 1 105 ? -0.105 -13.905 2.389 1.00 81.38 105 HIS A N 1
ATOM 822 C CA . HIS A 1 105 ? -1.344 -14.496 1.882 1.00 81.38 105 HIS A CA 1
ATOM 823 C C . HIS A 1 105 ? -1.359 -14.575 0.353 1.00 81.38 105 HIS A C 1
ATOM 825 O O . HIS A 1 105 ? -1.861 -15.552 -0.209 1.00 81.38 105 HIS A O 1
ATOM 831 N N . TYR A 1 106 ? -0.786 -13.572 -0.312 1.00 80.31 106 TYR A N 1
ATOM 832 C CA . TYR A 1 106 ? -0.846 -13.431 -1.761 1.00 80.31 106 TYR A CA 1
ATOM 833 C C . TYR A 1 106 ? 0.388 -13.972 -2.508 1.00 80.31 106 TYR A C 1
ATOM 835 O O . TYR A 1 106 ? 0.374 -13.989 -3.741 1.00 80.31 106 TYR A O 1
ATOM 843 N N . MET A 1 107 ? 1.425 -14.471 -1.819 1.00 77.31 107 MET A N 1
ATOM 844 C CA . MET A 1 107 ? 2.696 -14.873 -2.457 1.00 77.31 107 MET A CA 1
ATOM 845 C C . MET A 1 107 ? 2.510 -15.919 -3.567 1.00 77.31 107 MET A C 1
ATOM 847 O O . MET A 1 107 ? 3.081 -15.792 -4.650 1.00 77.31 107 MET A O 1
ATOM 851 N N . GLY A 1 108 ? 1.651 -16.919 -3.345 1.00 74.19 108 GLY A N 1
ATOM 852 C CA . GLY A 1 108 ? 1.385 -17.979 -4.326 1.00 74.19 108 GLY A CA 1
ATOM 853 C C . GLY A 1 108 ? 0.589 -17.536 -5.562 1.00 74.19 108 GLY A C 1
ATOM 854 O O . GLY A 1 108 ? 0.561 -18.258 -6.553 1.00 74.19 108 GLY A O 1
ATOM 855 N N . ARG A 1 109 ? -0.065 -16.364 -5.525 1.00 79.75 109 ARG A N 1
ATOM 856 C CA . ARG A 1 109 ? -0.958 -15.888 -6.598 1.00 79.75 109 ARG A CA 1
ATOM 857 C C . ARG A 1 109 ? -0.261 -14.988 -7.613 1.00 79.75 109 ARG A C 1
ATOM 859 O O . ARG A 1 109 ? -0.655 -14.979 -8.776 1.00 79.75 109 ARG A O 1
ATOM 866 N N . TYR A 1 110 ? 0.721 -14.202 -7.178 1.00 74.62 110 TYR A N 1
ATOM 867 C CA . TYR A 1 110 ? 1.294 -13.147 -8.016 1.00 74.62 110 TYR A CA 1
ATOM 868 C C . TYR A 1 110 ? 2.589 -13.545 -8.726 1.00 74.62 110 TYR A C 1
ATOM 870 O O . TYR A 1 110 ? 2.879 -12.936 -9.753 1.00 74.62 110 TYR A O 1
ATOM 878 N N . GLY A 1 111 ? 3.305 -14.574 -8.249 1.00 63.66 111 GLY A N 1
ATOM 879 C CA . GLY A 1 111 ? 4.631 -14.936 -8.762 1.00 63.66 111 GLY A CA 1
ATOM 880 C C . GLY A 1 111 ? 5.655 -13.837 -8.448 1.00 63.66 111 GLY A C 1
ATOM 881 O O . GLY A 1 111 ? 5.471 -12.678 -8.806 1.00 63.66 111 GLY A O 1
ATOM 882 N N . LEU A 1 112 ? 6.713 -14.170 -7.711 1.00 60.78 112 LEU A N 1
ATOM 883 C CA . LEU A 1 112 ? 7.637 -13.176 -7.149 1.00 60.78 112 LEU A CA 1
ATOM 884 C C . LEU A 1 112 ? 8.405 -12.388 -8.220 1.00 60.78 112 LEU A C 1
ATOM 886 O O . LEU A 1 112 ? 8.910 -12.988 -9.169 1.00 60.78 112 LEU A O 1
ATOM 890 N N . VAL A 1 113 ? 8.598 -11.081 -7.983 1.00 70.06 113 VAL A N 1
ATOM 891 C CA . VAL A 1 113 ? 9.787 -10.360 -8.477 1.00 70.06 113 VAL A CA 1
ATOM 892 C C . VAL A 1 113 ? 10.449 -9.527 -7.364 1.00 70.06 113 VAL A C 1
ATOM 894 O O . VAL A 1 113 ? 11.639 -9.707 -7.162 1.00 70.06 113 VAL A O 1
ATOM 897 N N . PHE A 1 114 ? 9.717 -8.758 -6.551 1.00 79.94 114 PHE A N 1
ATOM 898 C CA . PHE A 1 114 ? 10.170 -8.274 -5.232 1.00 79.94 114 PHE A CA 1
ATOM 899 C C . PHE A 1 114 ? 8.977 -8.199 -4.269 1.00 79.94 114 PHE A C 1
ATOM 901 O O . PHE A 1 114 ? 7.883 -7.790 -4.664 1.00 79.94 114 PHE A O 1
ATOM 908 N N . TRP A 1 115 ? 9.163 -8.640 -3.024 1.00 83.31 115 TRP A N 1
ATOM 909 C CA . TRP A 1 115 ? 8.095 -8.738 -2.027 1.00 83.31 115 TRP A CA 1
ATOM 910 C C . TRP A 1 115 ? 8.459 -7.956 -0.779 1.00 83.31 115 TRP A C 1
ATOM 912 O O . TRP A 1 115 ? 9.531 -8.186 -0.232 1.00 83.31 115 TRP A O 1
ATOM 922 N N . GLN A 1 116 ? 7.565 -7.072 -0.346 1.00 85.81 116 GLN A N 1
ATOM 923 C CA . GLN A 1 116 ? 7.743 -6.253 0.851 1.00 85.81 116 GLN A CA 1
ATOM 924 C C . GLN A 1 116 ? 6.511 -6.358 1.750 1.00 85.81 116 GLN A C 1
ATOM 926 O O . GLN A 1 116 ? 5.435 -6.784 1.318 1.00 85.81 116 GLN A O 1
ATOM 931 N N . PHE A 1 117 ? 6.666 -5.943 3.001 1.00 85.69 117 PHE A N 1
ATOM 932 C CA . PHE A 1 117 ? 5.579 -5.870 3.967 1.00 85.69 117 PHE A CA 1
ATOM 933 C C . PHE A 1 117 ? 5.305 -4.419 4.336 1.00 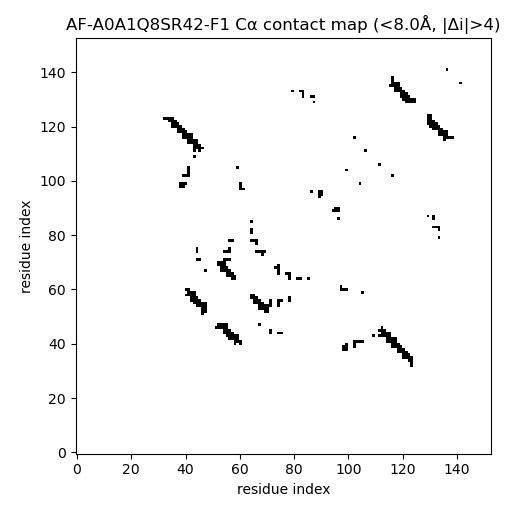85.69 117 PHE A C 1
ATOM 935 O O . PHE A 1 117 ? 6.216 -3.600 4.411 1.00 85.69 117 PHE A O 1
ATOM 942 N N . LEU A 1 118 ? 4.031 -4.104 4.541 1.00 84.38 118 LEU A N 1
ATOM 943 C CA . LEU A 1 118 ? 3.570 -2.796 4.980 1.00 84.38 118 LEU A CA 1
ATOM 944 C C . LEU A 1 118 ? 2.796 -2.971 6.283 1.00 84.38 118 LEU A C 1
ATOM 946 O O . LEU A 1 118 ? 1.772 -3.648 6.320 1.00 84.38 118 LEU A O 1
ATOM 950 N N . TRP A 1 119 ? 3.270 -2.320 7.333 1.00 86.56 119 TRP A N 1
ATOM 951 C CA . TRP A 1 119 ? 2.597 -2.186 8.611 1.00 86.56 119 TRP A CA 1
ATOM 9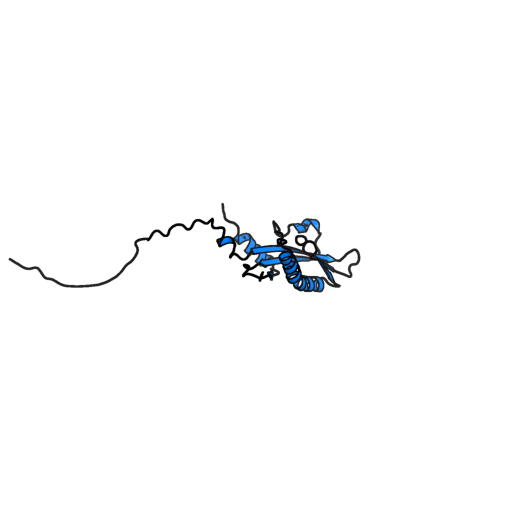52 C C . TRP A 1 119 ? 1.989 -0.788 8.704 1.00 86.56 119 TRP A C 1
ATOM 954 O O . TRP A 1 119 ? 2.672 0.213 8.528 1.00 86.56 119 TRP A O 1
ATOM 964 N N . VAL A 1 120 ? 0.690 -0.701 8.961 1.00 82.69 120 VAL A N 1
ATOM 965 C CA . VAL A 1 120 ? -0.015 0.559 9.188 1.00 82.69 120 VAL A CA 1
ATOM 966 C C . VAL A 1 120 ? -0.546 0.592 10.609 1.00 82.69 120 VAL A C 1
ATOM 968 O O . VAL A 1 120 ? -1.289 -0.297 11.024 1.00 82.69 120 VAL A O 1
ATOM 971 N N . ARG A 1 121 ? -0.217 1.660 11.329 1.00 84.62 121 ARG A N 1
ATOM 972 C CA . ARG A 1 121 ? -0.774 1.989 12.637 1.00 84.62 121 ARG A CA 1
ATOM 973 C C . ARG A 1 121 ? -1.800 3.105 12.488 1.00 84.62 121 ARG A C 1
ATOM 975 O O . ARG A 1 121 ? -1.519 4.160 11.923 1.00 84.62 121 AR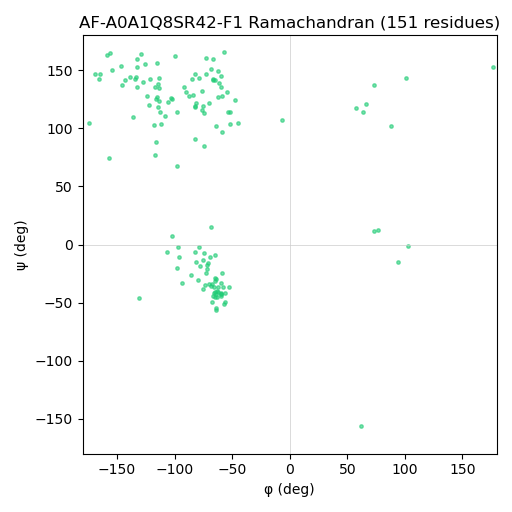G A O 1
ATOM 982 N N . LEU A 1 122 ? -3.003 2.858 12.994 1.00 82.31 122 LEU A N 1
ATOM 983 C CA . LEU A 1 122 ? -4.094 3.823 13.062 1.00 82.31 122 LEU A CA 1
ATOM 984 C C . LEU A 1 122 ? -4.302 4.250 14.514 1.00 82.31 122 LEU A C 1
ATOM 986 O O . LEU A 1 122 ? -4.745 3.454 15.344 1.00 82.31 122 LEU A O 1
ATOM 990 N N . GLY A 1 123 ? -3.973 5.501 14.832 1.00 71.62 123 GLY A N 1
ATOM 991 C CA . GLY A 1 123 ? -4.126 6.055 16.180 1.00 71.62 123 GLY A CA 1
ATOM 992 C C . GLY A 1 123 ? -5.588 6.330 16.568 1.00 71.62 123 GLY A C 1
ATOM 993 O 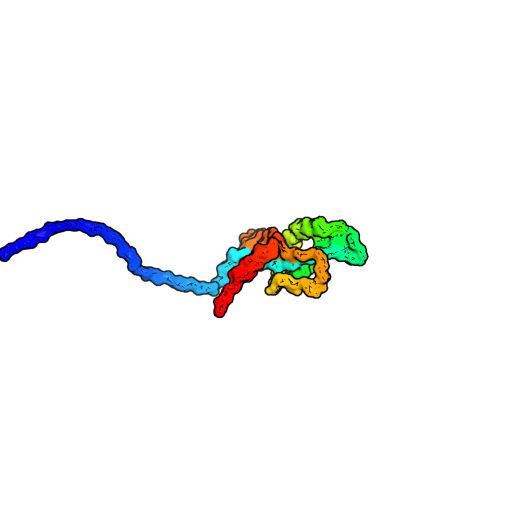O . GLY A 1 123 ? -6.450 6.456 15.692 1.00 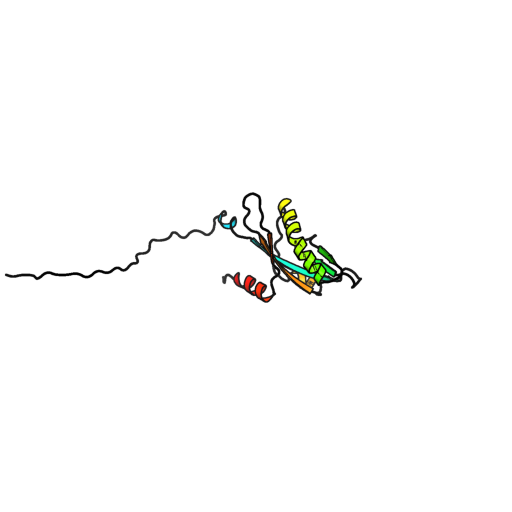71.62 123 GLY A O 1
ATOM 994 N N . PRO A 1 124 ? -5.894 6.458 17.876 1.00 60.44 124 PRO A N 1
ATOM 995 C CA . PRO A 1 124 ? -7.233 6.800 18.332 1.00 60.44 124 PRO A CA 1
ATOM 996 C C . PRO A 1 124 ? -7.639 8.182 17.816 1.00 60.44 124 PRO A C 1
ATOM 998 O O . PRO A 1 124 ? -6.946 9.181 18.019 1.00 60.44 124 PRO A O 1
ATOM 1001 N N . LEU A 1 125 ? -8.805 8.218 17.174 1.00 51.94 125 LEU A N 1
ATOM 1002 C CA . LEU A 1 125 ? -9.492 9.426 16.742 1.00 51.94 125 LEU A CA 1
ATOM 1003 C C . LEU A 1 125 ? -9.769 10.319 17.961 1.00 51.94 125 LEU A C 1
ATOM 1005 O O . LEU A 1 125 ? -10.794 10.181 18.630 1.00 51.94 125 LEU A O 1
ATOM 1009 N N . ARG A 1 126 ? -8.915 11.312 18.225 1.00 50.41 126 ARG A N 1
ATOM 1010 C CA . ARG A 1 126 ? -9.470 12.569 18.745 1.00 50.41 126 ARG A CA 1
ATOM 1011 C C . ARG A 1 126 ? -10.445 13.077 17.685 1.00 50.41 126 ARG A C 1
ATOM 1013 O O . ARG A 1 126 ? -10.202 12.875 16.495 1.00 50.41 126 ARG A O 1
ATOM 1020 N N . SER A 1 127 ? -11.545 13.702 18.105 1.00 48.38 127 SER A N 1
ATOM 1021 C CA . SER A 1 127 ? -12.555 14.254 17.192 1.00 48.38 127 SER A CA 1
ATOM 1022 C C . SER A 1 127 ? -11.889 15.025 16.042 1.00 48.38 127 SER A C 1
ATOM 1024 O O . SER A 1 127 ? -11.402 16.134 16.252 1.00 48.38 127 SER A O 1
ATOM 1026 N N . GLY A 1 128 ? -11.860 14.423 14.848 1.00 54.31 128 GLY A N 1
ATOM 1027 C CA . GLY A 1 128 ? -11.372 15.039 13.612 1.00 54.31 128 GLY A CA 1
ATOM 1028 C C . GLY A 1 128 ? -9.976 14.644 13.106 1.00 54.31 128 GLY A C 1
ATOM 1029 O O . GLY A 1 128 ? -9.609 15.136 12.044 1.00 54.31 128 GLY A O 1
ATOM 1030 N N . GLN A 1 129 ? -9.197 13.782 13.776 1.00 53.78 129 GLN A N 1
ATOM 1031 C CA . GLN A 1 129 ? -7.890 13.339 13.251 1.00 53.78 129 GLN A CA 1
ATOM 1032 C C . GLN A 1 129 ? -7.669 11.831 13.416 1.00 53.78 129 GLN A C 1
ATOM 1034 O O . GLN A 1 129 ? -7.456 11.339 14.523 1.00 53.78 129 GLN A O 1
ATOM 1039 N N . SER A 1 130 ? -7.682 11.106 12.294 1.00 60.28 130 SER A N 1
ATOM 1040 C CA . SER A 1 130 ? -7.080 9.774 12.183 1.00 60.28 130 SER A CA 1
ATOM 1041 C C . SER A 1 130 ? -5.585 9.944 11.934 1.00 60.28 130 SER A C 1
ATOM 1043 O O . SER A 1 130 ? -5.193 10.522 10.922 1.00 60.28 130 SER A O 1
ATOM 1045 N N . VAL A 1 131 ? -4.752 9.451 12.846 1.00 76.62 131 VAL A N 1
ATOM 1046 C CA . VAL A 1 131 ? -3.307 9.338 12.606 1.00 76.62 131 VAL A CA 1
ATOM 1047 C C . VAL A 1 131 ? -3.076 8.063 11.798 1.00 76.62 131 VAL A C 1
ATOM 1049 O O . VAL A 1 131 ? -3.486 6.996 12.247 1.00 76.62 131 VAL A O 1
ATOM 1052 N N . ILE A 1 132 ? -2.474 8.187 10.613 1.00 83.69 132 ILE A N 1
ATOM 1053 C CA . ILE A 1 132 ? -2.073 7.069 9.748 1.00 83.69 132 ILE A CA 1
ATOM 1054 C C . ILE A 1 132 ? -0.547 7.046 9.717 1.00 83.69 132 ILE A C 1
ATOM 1056 O O . ILE A 1 132 ? 0.073 7.966 9.187 1.00 83.69 132 ILE A O 1
ATOM 1060 N N . GLU A 1 133 ? 0.044 5.994 10.270 1.00 84.12 133 GLU A N 1
ATOM 1061 C CA . GLU A 1 133 ? 1.492 5.791 10.335 1.00 84.12 133 GLU A CA 1
ATOM 1062 C C . GLU A 1 133 ? 1.863 4.526 9.547 1.00 84.12 133 GLU A C 1
ATOM 1064 O O . GLU A 1 133 ? 1.617 3.422 10.037 1.00 84.12 133 GLU A O 1
ATOM 1069 N N . PRO A 1 134 ? 2.407 4.647 8.321 1.00 84.06 134 PRO A N 1
ATOM 1070 C CA . PRO A 1 134 ? 2.948 3.513 7.582 1.00 84.06 134 PRO A CA 1
ATOM 1071 C C . PRO A 1 134 ? 4.402 3.226 7.990 1.00 84.06 134 PRO A C 1
ATOM 1073 O O . PRO A 1 134 ? 5.207 4.136 8.179 1.00 84.06 134 PRO A O 1
ATOM 1076 N N . PHE A 1 135 ? 4.743 1.947 8.061 1.00 85.38 135 PHE A N 1
ATOM 1077 C CA . PHE A 1 135 ? 6.072 1.412 8.320 1.00 85.38 135 PHE A CA 1
ATOM 1078 C C . PHE A 1 135 ? 6.317 0.213 7.398 1.00 85.38 135 PHE A C 1
ATOM 1080 O O . PHE A 1 135 ? 5.396 -0.551 7.114 1.00 85.38 135 PHE A O 1
ATOM 1087 N N . PHE A 1 136 ? 7.546 0.040 6.920 1.00 82.50 136 PHE A N 1
ATOM 1088 C CA . PHE A 1 136 ? 7.930 -1.074 6.052 1.00 82.50 136 PHE A CA 1
ATOM 1089 C C . PHE A 1 136 ? 8.962 -1.928 6.798 1.00 82.50 136 PHE A C 1
ATOM 1091 O O . PHE A 1 136 ? 10.150 -1.624 6.700 1.00 82.50 136 PHE A O 1
ATOM 1098 N N . PRO A 1 137 ? 8.513 -2.917 7.599 1.00 82.00 137 PRO A N 1
ATOM 1099 C CA . PRO A 1 137 ? 9.397 -3.738 8.421 1.00 82.00 137 PRO A CA 1
ATOM 1100 C C . PRO A 1 137 ? 10.277 -4.657 7.576 1.00 82.00 137 PRO A C 1
ATOM 1102 O O . PRO A 1 137 ? 9.844 -5.162 6.533 1.00 82.00 137 PRO A O 1
ATOM 1105 N N . ASP A 1 138 ? 11.457 -4.970 8.107 1.00 83.06 138 ASP A N 1
ATOM 1106 C CA . ASP A 1 138 ? 12.204 -6.153 7.687 1.00 83.06 138 ASP A CA 1
ATOM 1107 C C . ASP A 1 138 ? 11.459 -7.437 8.099 1.00 83.06 138 ASP A C 1
ATOM 1109 O O . ASP A 1 138 ? 10.617 -7.441 9.003 1.00 83.06 138 ASP A O 1
ATOM 1113 N N . ILE A 1 139 ? 11.767 -8.561 7.442 1.00 77.12 139 ILE A N 1
ATOM 1114 C CA . ILE A 1 139 ? 11.080 -9.840 7.703 1.00 77.12 139 ILE A CA 1
ATOM 1115 C C . ILE A 1 139 ? 11.252 -10.274 9.163 1.00 77.12 139 ILE A C 1
ATOM 1117 O O . ILE A 1 139 ? 10.287 -10.715 9.780 1.00 77.12 139 ILE A O 1
ATOM 1121 N N . ASP A 1 140 ? 12.449 -10.117 9.728 1.00 78.50 140 ASP A N 1
ATOM 1122 C CA . ASP A 1 140 ? 12.730 -10.519 11.108 1.00 78.50 140 ASP A CA 1
ATOM 1123 C C . ASP A 1 140 ? 11.935 -9.676 12.118 1.00 78.50 140 ASP A C 1
ATOM 1125 O O . ASP A 1 140 ? 11.345 -10.223 13.049 1.00 78.50 140 ASP A O 1
ATOM 1129 N N . GLU A 1 141 ? 11.840 -8.360 11.899 1.00 78.62 141 GLU A N 1
ATOM 1130 C CA . GLU A 1 141 ? 11.034 -7.461 12.738 1.00 78.62 141 GLU A CA 1
ATOM 1131 C C . GLU A 1 141 ? 9.548 -7.819 12.680 1.00 78.62 141 GLU A C 1
ATOM 1133 O O . GLU A 1 141 ? 8.852 -7.825 13.697 1.00 78.62 141 GLU A O 1
ATOM 1138 N N . LEU A 1 142 ? 9.065 -8.159 11.485 1.00 78.75 142 LEU A N 1
ATOM 1139 C CA . LEU A 1 142 ? 7.693 -8.589 11.287 1.00 78.75 142 LEU A CA 1
ATOM 1140 C C . LEU A 1 142 ? 7.400 -9.910 12.009 1.00 78.75 142 LEU A C 1
ATOM 1142 O O . LEU A 1 142 ? 6.364 -10.025 12.661 1.00 78.75 142 LEU A O 1
ATOM 1146 N N . LEU A 1 143 ? 8.288 -10.902 11.903 1.00 77.19 143 LEU A N 1
ATOM 1147 C CA . LEU A 1 143 ? 8.115 -12.202 12.556 1.00 77.19 143 LEU A CA 1
ATOM 1148 C C . LEU A 1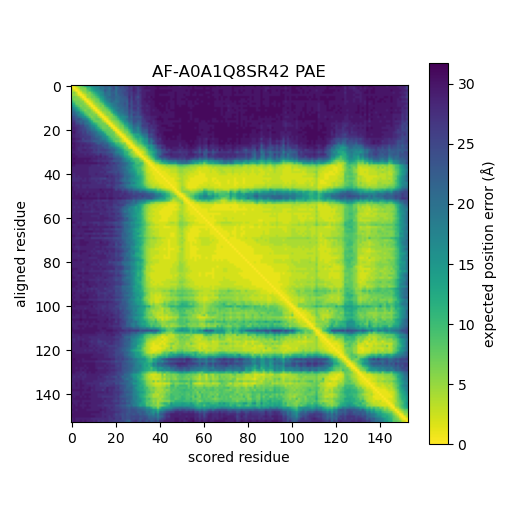 143 ? 8.117 -12.066 14.081 1.00 77.19 143 LEU A C 1
ATOM 1150 O O . LEU A 1 143 ? 7.234 -12.612 14.735 1.00 77.19 143 LEU A O 1
ATOM 1154 N N . MET A 1 144 ? 9.023 -11.257 14.640 1.00 77.00 144 MET A N 1
ATOM 1155 C CA . MET A 1 144 ? 9.040 -10.965 16.077 1.00 77.00 144 MET A CA 1
ATOM 1156 C C . MET A 1 144 ? 7.725 -10.345 16.572 1.00 77.00 144 MET A C 1
ATOM 1158 O O . MET A 1 144 ? 7.293 -10.641 17.686 1.00 77.00 144 MET A O 1
ATOM 1162 N N . HIS A 1 145 ? 7.086 -9.492 15.764 1.00 74.31 145 HIS A N 1
ATOM 1163 C CA . HIS A 1 145 ? 5.810 -8.867 16.127 1.00 74.31 145 HIS A CA 1
ATOM 1164 C C . HIS A 1 145 ? 4.628 -9.835 16.026 1.00 74.31 145 HIS A C 1
ATOM 1166 O O . HIS A 1 145 ? 3.736 -9.802 16.869 1.00 74.31 145 HIS A O 1
ATOM 1172 N N . LEU A 1 146 ? 4.622 -10.712 15.019 1.00 71.81 146 LEU A N 1
ATOM 1173 C CA . LEU A 1 146 ? 3.555 -11.699 14.823 1.00 71.81 146 LEU A CA 1
ATOM 1174 C C . LEU A 1 146 ? 3.614 -12.849 15.841 1.00 71.81 146 LEU A C 1
ATOM 1176 O O . LEU A 1 146 ? 2.564 -13.322 16.273 1.00 71.81 146 LEU A O 1
ATOM 1180 N N . ASP A 1 147 ? 4.809 -13.271 16.260 1.00 61.34 147 ASP A N 1
ATOM 1181 C CA . ASP A 1 147 ? 4.989 -14.331 17.264 1.00 61.34 147 ASP A CA 1
ATOM 1182 C C . ASP A 1 147 ? 4.612 -13.870 18.686 1.00 61.34 147 ASP A C 1
ATOM 1184 O O . ASP A 1 147 ? 4.279 -14.688 19.544 1.00 61.34 147 ASP A O 1
ATOM 1188 N N . GLY A 1 148 ? 4.606 -12.557 18.942 1.00 53.94 148 GLY A N 1
ATOM 1189 C CA . GLY A 1 148 ? 4.205 -11.972 20.226 1.00 53.94 148 GLY A CA 1
ATOM 1190 C C . GLY A 1 148 ? 2.710 -12.084 20.557 1.00 53.94 148 GLY A C 1
ATOM 1191 O O . GLY A 1 148 ? 2.332 -11.811 21.695 1.00 53.94 148 GLY A O 1
ATOM 1192 N N . ASP A 1 149 ? 1.874 -12.494 19.596 1.00 45.91 149 ASP A N 1
ATOM 1193 C CA . ASP A 1 149 ? 0.417 -12.644 19.743 1.00 45.91 149 ASP A CA 1
ATOM 1194 C C . ASP A 1 149 ? -0.025 -14.114 19.921 1.00 45.91 149 ASP A C 1
ATOM 1196 O O . ASP A 1 149 ? -1.223 -14.413 19.955 1.00 45.91 149 ASP A O 1
ATOM 1200 N N . VAL A 1 150 ? 0.921 -15.054 20.075 1.00 40.06 150 VAL A N 1
ATOM 1201 C CA . VAL A 1 150 ? 0.608 -16.429 20.492 1.00 40.06 150 VAL A CA 1
ATOM 1202 C C . VAL A 1 150 ? 0.279 -16.418 21.985 1.00 40.06 150 VAL A C 1
ATOM 1204 O O . VAL A 1 150 ? 1.122 -16.661 22.846 1.00 40.06 150 VAL A O 1
ATOM 1207 N N . VAL A 1 151 ? -0.979 -16.120 22.303 1.00 39.78 151 VAL A N 1
ATOM 1208 C CA . VAL A 1 151 ? -1.572 -16.561 23.566 1.00 39.78 151 VAL A CA 1
ATOM 1209 C C . VAL A 1 151 ? -1.601 -18.085 23.496 1.00 39.78 151 VAL A C 1
ATOM 1211 O O . VAL A 1 151 ? -2.416 -18.655 22.773 1.00 39.78 151 VAL A O 1
ATOM 1214 N N . GLU A 1 152 ? -0.655 -18.731 24.180 1.00 33.09 152 GLU A N 1
ATOM 1215 C CA . GLU A 1 152 ? -0.744 -20.153 24.506 1.00 33.09 152 GLU A CA 1
ATOM 1216 C C . GLU A 1 152 ? -2.104 -20.390 25.178 1.00 33.09 152 GLU A C 1
ATOM 1218 O O . GLU A 1 152 ? -2.386 -19.825 26.239 1.00 33.09 152 GLU A O 1
ATOM 1223 N N . GLU A 1 153 ? -2.966 -21.155 24.510 1.00 35.06 153 GLU A N 1
ATOM 1224 C CA . GLU A 1 153 ? -4.214 -21.674 25.076 1.00 35.06 153 GLU A CA 1
ATOM 1225 C C . GLU A 1 153 ? -3.936 -22.933 25.907 1.00 35.06 153 GLU A C 1
ATOM 1227 O O . GLU A 1 153 ? -3.151 -23.795 25.439 1.00 35.06 153 GLU A O 1
#

Secondary structure (DSSP, 8-state):
-------------------------S--TTTTSSSPEEEEEEEEEEE-TT-TT-EEEE-TTSTT-EEEESSHHHHHHHHHHHHHHHHHHHHHTTPPPPPPSSTTTTHHHH--SEEEEEEEEE---BTTB--EEEE---HHHHHHHHHTT----

Nearest PDB structures (foldseek):
  6g1c-assembly1_V  TM=6.466E-01  e=3.148E-03  Burkholderia pseudomallei K96243
  6u0i-assembly1_B  TM=7.863E-01  e=4.087E-02  Escherichia coli str. K-12 substr. DH10B
  5yrz-assembly1_C  TM=4.587E-01  e=5.997E-01  Streptococcus pneumoniae TIGR4
  5gz3-assembly1_B  TM=2.386E-01  e=1.248E+00  Ureibacillus thermosphaericus
  6yxy-assembly1_AK  TM=2.585E-01  e=3.117E+00  Trypanosoma brucei brucei

Radius of gyration: 28.14 Å; Cα contacts (8 Å, |Δi|>4): 191; chains: 1; bounding box: 30×37×120 Å